Protein AF-A0A965CKG8-F1 (afdb_monomer_lite)

Foldseek 3Di:
DAQCWDDDPPDPPIDGPPDDPPPPDNHHPVVVCVVPPPPPPPPDDDD

Secondary structure (DSSP, 8-state):
----EES-TTSTT-EE------TT-SS-HHHHHHHT--GGGTTS---

pLDDT: mean 84.36, std 16.16, range [38.84, 96.25]

Structure (mmCIF, N/CA/C/O backbone):
data_AF-A0A965CKG8-F1
#
_entry.id   AF-A0A965CKG8-F1
#
loop_
_atom_site.group_PDB
_atom_site.id
_atom_site.type_symbol
_atom_site.label_atom_id
_atom_site.label_alt_id
_atom_site.label_comp_id
_atom_site.label_asym_id
_atom_site.label_entity_id
_atom_site.label_seq_id
_atom_site.pdbx_PDB_ins_code
_atom_site.Cartn_x
_atom_site.Cartn_y
_atom_site.Cartn_z
_atom_site.occupancy
_atom_site.B_iso_or_equiv
_atom_site.auth_seq_id
_atom_site.auth_comp_id
_atom_site.auth_asym_id
_atom_site.auth_atom_id
_atom_site.pdbx_PDB_model_num
ATOM 1 N N . THR A 1 1 ? 1.169 2.567 -8.435 1.00 90.44 1 THR A N 1
ATOM 2 C CA . THR A 1 1 ? 1.045 3.174 -7.096 1.00 90.44 1 THR A CA 1
ATOM 3 C C . THR A 1 1 ? 0.184 2.304 -6.213 1.00 90.44 1 THR A C 1
ATOM 5 O O . THR A 1 1 ? -0.904 1.918 -6.631 1.00 90.44 1 THR A O 1
ATOM 8 N N . CYS A 1 2 ? 0.684 1.971 -5.023 1.00 96.25 2 CYS A N 1
ATOM 9 C CA . CYS A 1 2 ? 0.124 0.960 -4.137 1.00 96.25 2 CYS A CA 1
ATOM 10 C C . CYS A 1 2 ? -1.141 1.474 -3.462 1.00 96.25 2 CYS A C 1
ATOM 12 O O . CYS A 1 2 ? -1.111 2.491 -2.768 1.00 96.25 2 CYS A O 1
ATOM 14 N N . ARG A 1 3 ? -2.233 0.726 -3.634 1.00 94.94 3 ARG A N 1
ATOM 15 C CA . ARG A 1 3 ? -3.579 1.072 -3.155 1.00 94.94 3 ARG A CA 1
ATOM 16 C C . ARG A 1 3 ? -3.949 0.408 -1.831 1.00 94.94 3 ARG A C 1
ATOM 18 O O . ARG A 1 3 ? -5.127 0.231 -1.540 1.00 94.94 3 ARG A O 1
ATOM 25 N N . TRP A 1 4 ? -2.960 -0.008 -1.044 1.00 95.06 4 TRP A N 1
ATOM 26 C CA . TRP A 1 4 ? -3.229 -0.593 0.266 1.00 95.06 4 TRP A CA 1
ATOM 27 C C . TRP A 1 4 ? -3.742 0.485 1.231 1.00 95.06 4 TRP A C 1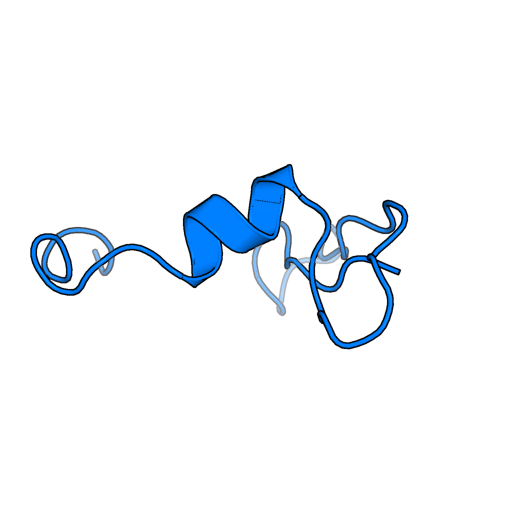
ATOM 29 O O . TRP A 1 4 ? -3.046 1.496 1.372 1.00 95.06 4 TRP A O 1
ATOM 39 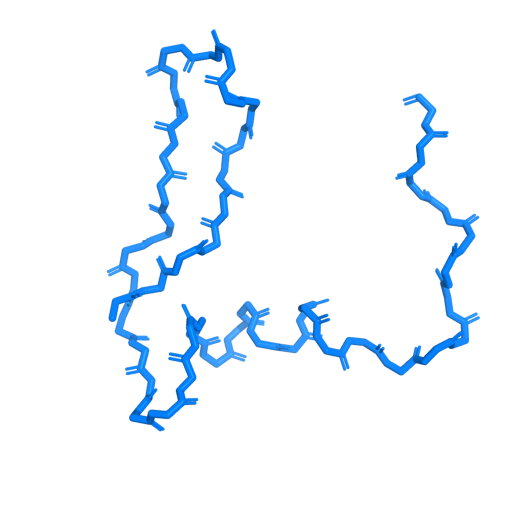N N . PRO A 1 5 ? -4.926 0.311 1.846 1.00 95.25 5 PRO A N 1
ATOM 40 C CA . PRO A 1 5 ? -5.483 1.285 2.775 1.00 95.25 5 PRO A CA 1
ATOM 41 C C . PRO A 1 5 ? -4.778 1.218 4.134 1.00 95.25 5 PRO A C 1
ATOM 43 O O . PRO A 1 5 ? -4.549 0.138 4.678 1.00 95.25 5 PRO A O 1
ATOM 46 N N . PHE A 1 6 ? -4.464 2.381 4.692 1.00 92.69 6 PHE A N 1
ATOM 47 C CA . PHE A 1 6 ? -4.029 2.544 6.071 1.00 92.69 6 PHE A CA 1
ATOM 48 C C . PHE A 1 6 ? -5.097 3.296 6.857 1.00 92.69 6 PHE A C 1
ATOM 50 O O . PHE A 1 6 ? -5.521 4.378 6.450 1.00 92.69 6 PHE A O 1
ATOM 57 N N . GLY A 1 7 ? -5.487 2.719 7.994 1.00 90.69 7 GLY A N 1
ATOM 58 C CA . GLY A 1 7 ? -6.542 3.255 8.847 1.00 90.69 7 GLY A CA 1
ATOM 59 C C . GLY A 1 7 ? -7.948 3.021 8.296 1.00 90.69 7 GLY A C 1
ATOM 60 O O . GLY A 1 7 ? -8.152 2.319 7.302 1.00 90.69 7 GLY A O 1
ATOM 61 N N . ASP A 1 8 ? -8.917 3.623 8.977 1.00 89.75 8 ASP A N 1
ATOM 62 C CA . ASP A 1 8 ? -10.330 3.552 8.619 1.00 89.75 8 ASP A CA 1
ATOM 63 C C . ASP A 1 8 ? -10.690 4.597 7.556 1.00 89.75 8 ASP A C 1
ATOM 65 O O . ASP A 1 8 ? -10.235 5.735 7.670 1.00 89.75 8 ASP A O 1
ATOM 69 N N . PRO A 1 9 ? -11.558 4.280 6.574 1.00 90.62 9 PRO A N 1
ATOM 70 C CA . PRO A 1 9 ? -12.013 5.241 5.562 1.00 90.62 9 PRO A CA 1
ATOM 71 C C . PRO A 1 9 ? -12.678 6.502 6.132 1.00 90.62 9 PRO A C 1
ATOM 73 O O . PRO A 1 9 ? -12.748 7.519 5.449 1.00 90.62 9 PRO A O 1
ATOM 76 N N . SER A 1 10 ? -13.175 6.432 7.369 1.00 92.38 10 SER A N 1
ATOM 77 C CA . SER A 1 10 ? -13.800 7.555 8.079 1.00 92.38 10 SER A CA 1
ATOM 78 C C . SER A 1 10 ? -12.799 8.423 8.854 1.00 92.38 10 SER A C 1
ATOM 80 O O . SER A 1 10 ? -13.189 9.455 9.396 1.00 92.38 10 SER A O 1
ATOM 82 N N . SER A 1 11 ? -11.530 8.011 8.953 1.00 93.62 11 SER A N 1
ATOM 83 C CA . SER A 1 11 ? -10.496 8.755 9.676 1.00 93.62 11 SER A CA 1
ATOM 84 C C . SER A 1 11 ? -9.852 9.822 8.782 1.00 93.62 11 SER A C 1
ATOM 86 O O . SER A 1 11 ? -9.545 9.532 7.623 1.00 93.62 11 SER A O 1
ATOM 88 N N . PRO A 1 12 ? -9.553 11.032 9.297 1.00 91.19 12 PRO A N 1
ATOM 89 C CA . PRO A 1 12 ? -8.790 12.038 8.552 1.00 91.19 12 PRO A CA 1
ATOM 90 C C . PRO A 1 12 ? -7.353 11.592 8.239 1.00 91.19 12 PRO A C 1
ATOM 92 O O . PRO A 1 12 ? -6.700 12.172 7.377 1.00 91.19 12 PR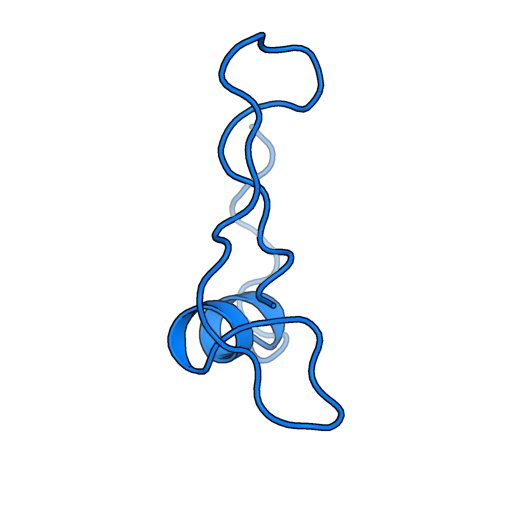O A O 1
ATOM 95 N N . GLU A 1 13 ? -6.858 10.555 8.916 1.00 91.50 13 GLU A N 1
ATOM 96 C CA . GLU A 1 13 ? -5.549 9.952 8.656 1.00 91.50 13 GLU A CA 1
ATOM 97 C C . GLU A 1 13 ? -5.598 8.854 7.584 1.00 91.50 13 GLU A C 1
ATOM 99 O O . GLU A 1 13 ? -4.575 8.223 7.298 1.00 91.50 13 GLU A O 1
ATOM 104 N N . PHE A 1 14 ? -6.771 8.611 6.982 1.00 93.25 14 PHE A N 1
ATOM 105 C CA . PHE A 1 14 ? -6.915 7.627 5.922 1.00 93.25 14 PHE A CA 1
ATOM 106 C C . PHE A 1 14 ? -5.992 7.955 4.756 1.00 93.25 14 PHE A C 1
ATOM 108 O O . PHE A 1 14 ? -6.040 9.028 4.150 1.00 93.25 14 PHE A O 1
ATOM 115 N N . ARG A 1 15 ? -5.153 6.986 4.409 1.00 94.12 15 ARG A N 1
ATOM 116 C CA . ARG A 1 15 ? -4.190 7.137 3.326 1.00 94.12 15 ARG A CA 1
ATOM 117 C C . ARG A 1 15 ? -3.921 5.814 2.651 1.00 94.12 15 ARG A C 1
ATOM 119 O O . ARG A 1 15 ? -4.047 4.746 3.243 1.00 94.12 15 ARG A O 1
ATOM 126 N N . PHE A 1 16 ? -3.470 5.893 1.409 1.00 94.88 16 PHE A N 1
ATOM 127 C CA . PHE A 1 16 ? -2.944 4.737 0.701 1.00 94.88 16 PHE A CA 1
ATOM 128 C C . PHE A 1 16 ? -1.429 4.653 0.853 1.00 94.88 16 PHE A C 1
ATOM 130 O O . PHE A 1 16 ? -0.746 5.658 1.055 1.00 94.88 16 PHE A O 1
ATOM 137 N N . CYS A 1 17 ? -0.895 3.442 0.727 1.00 95.75 17 CYS A N 1
ATOM 138 C CA . CYS A 1 17 ? 0.538 3.193 0.835 1.00 95.75 17 CYS A CA 1
ATOM 139 C C . CYS A 1 17 ? 1.394 4.033 -0.119 1.00 95.75 17 CYS A C 1
ATOM 141 O O . CYS A 1 17 ? 2.474 4.465 0.272 1.00 95.75 17 CYS A O 1
ATOM 143 N N . GLY A 1 18 ? 0.952 4.265 -1.356 1.00 94.00 18 GLY A N 1
ATOM 144 C CA . GLY A 1 18 ? 1.652 5.165 -2.278 1.00 94.00 18 GLY A CA 1
ATOM 145 C C . GLY A 1 18 ? 2.963 4.623 -2.864 1.00 94.00 18 GLY A C 1
ATOM 146 O O . GLY A 1 18 ? 3.471 5.204 -3.816 1.00 94.00 18 GLY A O 1
ATOM 147 N N . ALA A 1 19 ? 3.483 3.492 -2.374 1.00 95.50 19 ALA A N 1
ATOM 148 C CA . ALA A 1 19 ? 4.673 2.843 -2.928 1.00 95.50 19 ALA A CA 1
ATOM 149 C C . ALA A 1 19 ? 4.494 2.451 -4.406 1.00 95.50 19 ALA A C 1
ATOM 151 O O . ALA A 1 19 ? 3.370 2.303 -4.897 1.00 95.50 19 ALA A O 1
ATOM 152 N N . GLU A 1 20 ? 5.593 2.224 -5.123 1.00 94.94 20 GLU A N 1
ATOM 153 C CA . GLU A 1 20 ? 5.519 1.759 -6.505 1.00 94.94 20 GLU A CA 1
ATOM 154 C C . GLU A 1 20 ? 4.816 0.394 -6.584 1.00 94.94 20 GLU A C 1
ATOM 156 O O . GLU A 1 20 ? 5.003 -0.486 -5.737 1.00 94.94 20 GLU A O 1
ATOM 161 N N . SER A 1 21 ? 3.936 0.238 -7.574 1.00 93.94 21 SER A N 1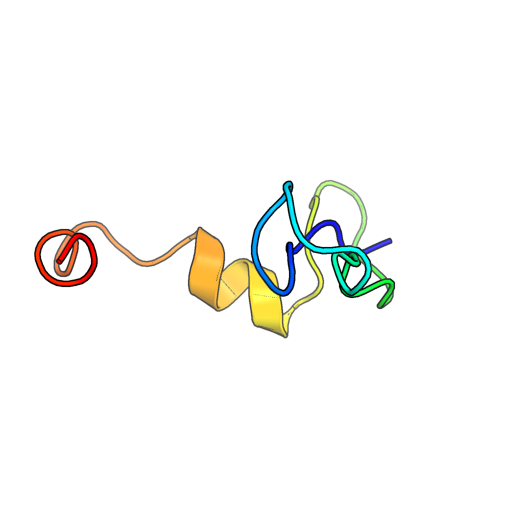
ATOM 162 C CA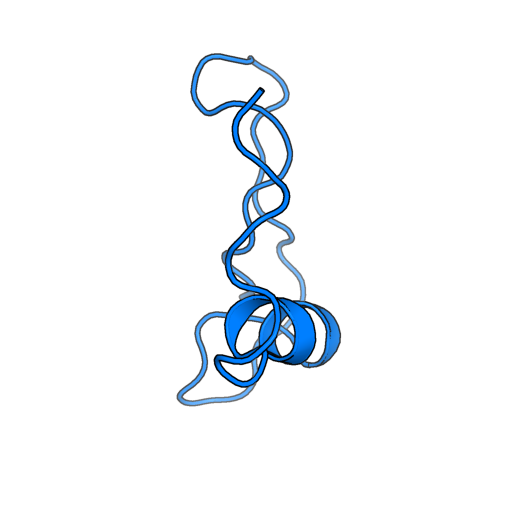 . SER A 1 21 ? 3.255 -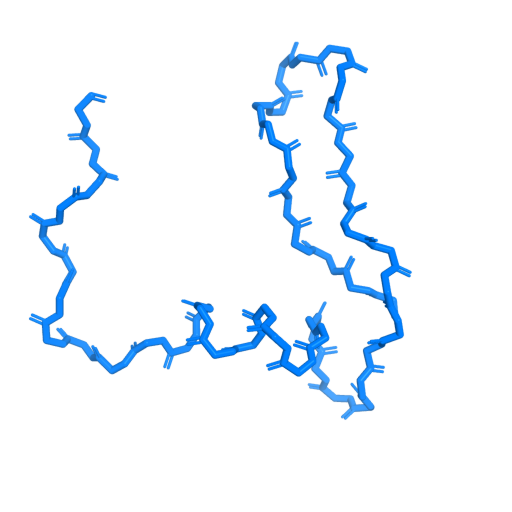1.037 -7.819 1.00 93.94 21 SER A CA 1
ATOM 163 C C . SER A 1 21 ? 3.717 -1.588 -9.149 1.00 93.94 21 SER A C 1
ATOM 165 O O . SER A 1 21 ? 3.654 -0.841 -10.128 1.00 93.94 21 SER A O 1
ATOM 167 N N . PRO A 1 22 ? 4.131 -2.863 -9.197 1.00 91.19 22 PRO A N 1
ATOM 168 C CA . PRO A 1 22 ? 4.450 -3.506 -10.454 1.00 91.19 22 PRO A CA 1
ATOM 169 C C . PRO A 1 22 ? 3.238 -3.500 -11.388 1.00 91.19 22 PRO A C 1
ATOM 171 O O . PRO A 1 22 ? 2.083 -3.562 -10.949 1.00 91.19 22 PRO A O 1
ATOM 174 N N . ILE A 1 23 ? 3.523 -3.432 -12.687 1.00 90.75 23 ILE A N 1
ATOM 175 C CA . ILE A 1 23 ? 2.523 -3.418 -13.758 1.00 90.75 23 ILE A CA 1
ATOM 176 C C . ILE A 1 23 ? 1.589 -4.625 -13.606 1.00 90.75 23 ILE A C 1
ATOM 178 O O . ILE A 1 23 ? 2.031 -5.745 -13.364 1.00 90.75 23 ILE A O 1
ATOM 182 N N . GLY A 1 24 ? 0.283 -4.378 -13.715 1.00 89.38 24 GLY A N 1
ATOM 183 C CA . GLY A 1 24 ? -0.744 -5.412 -13.561 1.00 89.38 24 GLY A CA 1
ATOM 184 C C . GLY A 1 24 ? -1.139 -5.722 -12.114 1.00 89.38 24 GLY A C 1
ATOM 185 O O . GLY A 1 24 ? -2.058 -6.509 -11.909 1.00 89.38 24 GLY A O 1
ATOM 186 N N . THR A 1 25 ? -0.523 -5.086 -11.108 1.00 91.25 25 THR A N 1
ATOM 187 C CA . THR A 1 25 ? -0.895 -5.279 -9.697 1.00 91.25 25 THR A CA 1
ATOM 188 C C . THR A 1 25 ? -1.342 -3.974 -9.024 1.00 91.25 25 THR A C 1
ATOM 190 O O . THR A 1 25 ? -0.781 -2.906 -9.280 1.00 91.25 25 THR A O 1
ATOM 193 N N . PRO A 1 26 ? -2.362 -4.016 -8.146 1.00 94.44 26 PRO A N 1
ATOM 194 C CA . PRO A 1 26 ? -2.824 -2.839 -7.405 1.00 94.44 26 PRO A CA 1
ATOM 195 C C . PRO A 1 26 ? -1.938 -2.475 -6.203 1.00 94.44 26 PRO A C 1
ATOM 197 O O . PRO A 1 26 ? -2.112 -1.397 -5.629 1.00 94.44 26 PRO A O 1
ATOM 200 N N . TYR A 1 27 ? -1.029 -3.363 -5.799 1.00 95.81 27 TYR A N 1
ATOM 201 C CA . TYR A 1 27 ? -0.272 -3.276 -4.554 1.00 95.81 27 TYR A CA 1
ATOM 202 C C . TYR A 1 27 ? 1.231 -3.421 -4.808 1.00 95.81 27 TYR A C 1
ATOM 204 O O . TYR A 1 27 ? 1.652 -4.028 -5.787 1.00 95.81 27 TYR A O 1
ATOM 212 N N . CYS A 1 28 ? 2.063 -2.858 -3.928 1.00 95.25 28 CYS A N 1
ATOM 213 C CA . CYS A 1 28 ? 3.505 -3.112 -3.948 1.00 95.25 28 CYS A CA 1
ATOM 214 C C . CYS A 1 28 ? 3.813 -4.568 -3.559 1.00 95.25 28 CYS A C 1
ATOM 216 O O . CYS A 1 28 ? 2.961 -5.263 -3.007 1.00 95.25 28 CYS A O 1
ATOM 218 N N . ALA A 1 29 ? 5.049 -5.023 -3.785 1.00 92.81 29 ALA A N 1
ATOM 219 C CA . ALA A 1 29 ? 5.459 -6.404 -3.503 1.00 92.81 29 ALA A CA 1
ATOM 220 C C . ALA A 1 29 ? 5.135 -6.867 -2.066 1.00 92.81 29 ALA A C 1
ATOM 222 O O . ALA A 1 29 ? 4.759 -8.020 -1.859 1.00 92.81 29 ALA A O 1
ATOM 223 N N . PHE A 1 30 ? 5.233 -5.963 -1.088 1.00 92.94 30 PHE A N 1
ATOM 224 C CA . PHE A 1 30 ? 4.870 -6.231 0.302 1.00 92.94 30 PHE A CA 1
ATOM 225 C C . PHE A 1 30 ? 3.361 -6.459 0.469 1.00 92.94 30 PHE A C 1
ATOM 227 O O . PHE A 1 30 ? 2.936 -7.523 0.911 1.00 92.94 30 PHE A O 1
ATOM 234 N N . HIS A 1 31 ? 2.543 -5.494 0.048 1.00 94.81 31 HIS A N 1
ATOM 235 C CA . HIS A 1 31 ? 1.092 -5.549 0.231 1.00 94.81 31 HIS A CA 1
ATOM 236 C C . HIS A 1 31 ? 0.402 -6.591 -0.657 1.00 94.81 31 HIS A C 1
ATOM 238 O O . HIS A 1 31 ? -0.616 -7.145 -0.255 1.00 94.81 31 HIS A O 1
ATOM 244 N N . SER A 1 32 ? 0.978 -6.943 -1.808 1.00 93.00 32 SER A N 1
ATOM 245 C CA . SER A 1 32 ? 0.500 -8.066 -2.623 1.00 93.00 32 SER A CA 1
ATOM 246 C C . SER A 1 32 ? 0.534 -9.387 -1.844 1.00 93.00 32 SER A C 1
ATOM 248 O O . SER A 1 32 ? -0.415 -10.159 -1.912 1.00 93.00 32 SER A O 1
ATOM 250 N N . ARG A 1 33 ? 1.572 -9.639 -1.034 1.00 89.50 33 ARG A N 1
ATOM 251 C CA . ARG A 1 33 ? 1.660 -10.864 -0.212 1.00 89.50 33 ARG A CA 1
ATOM 252 C C . ARG A 1 33 ? 0.597 -10.923 0.886 1.00 89.50 33 ARG A C 1
ATOM 254 O O . ARG A 1 33 ? 0.179 -12.010 1.266 1.00 89.50 33 ARG A O 1
ATOM 261 N N . ILE A 1 34 ? 0.164 -9.766 1.384 1.00 90.38 34 ILE A N 1
ATOM 262 C CA . ILE A 1 34 ? -0.873 -9.665 2.418 1.00 90.38 34 ILE A CA 1
ATOM 263 C C . ILE A 1 34 ? -2.266 -9.785 1.786 1.00 90.38 34 ILE A C 1
ATOM 265 O O . ILE A 1 34 ? -3.127 -10.467 2.329 1.00 90.38 34 ILE A O 1
ATOM 269 N N . ALA A 1 35 ? -2.484 -9.168 0.620 1.00 90.06 35 ALA A N 1
ATOM 270 C CA . ALA A 1 35 ? -3.753 -9.238 -0.103 1.00 90.06 35 ALA A CA 1
ATOM 271 C C . ALA A 1 35 ? -4.076 -10.655 -0.599 1.00 90.06 35 ALA A C 1
ATOM 273 O O . ALA A 1 35 ? -5.222 -11.092 -0.533 1.00 90.06 35 ALA A O 1
ATOM 274 N N . TYR A 1 36 ? -3.067 -11.358 -1.119 1.00 87.19 36 TYR A N 1
ATOM 275 C CA . TYR A 1 36 ? -3.228 -12.644 -1.798 1.00 87.19 36 TYR A CA 1
ATOM 276 C C . TYR A 1 36 ? -2.848 -13.838 -0.912 1.00 87.19 36 TYR A C 1
ATOM 278 O O . TYR A 1 36 ? -2.324 -14.837 -1.406 1.00 87.19 36 TYR A O 1
ATOM 286 N N . GLN A 1 37 ? -3.095 -13.746 0.399 1.00 79.00 37 GLN A N 1
ATOM 287 C CA . GLN A 1 37 ? -2.882 -14.867 1.317 1.00 79.00 37 GLN A CA 1
ATOM 288 C C . GLN A 1 37 ? -3.678 -16.104 0.855 1.00 79.00 37 GLN A C 1
ATOM 290 O O . GLN A 1 37 ? -4.862 -15.980 0.523 1.00 79.00 37 GLN A O 1
ATOM 295 N N . PRO A 1 38 ? -3.066 -17.304 0.832 1.00 70.00 38 PRO A N 1
ATOM 296 C CA . PRO A 1 38 ? -3.774 -18.531 0.498 1.00 70.00 38 PRO A CA 1
ATOM 297 C C . PRO A 1 38 ? -4.872 -18.801 1.533 1.00 70.00 38 PRO A C 1
ATOM 299 O O . PRO A 1 38 ? -4.706 -18.540 2.723 1.00 70.00 38 PRO A O 1
ATOM 302 N N . SER A 1 39 ? -5.995 -19.346 1.066 1.00 63.34 39 SER A N 1
ATOM 303 C CA . SER A 1 39 ? -7.315 -19.420 1.715 1.00 63.34 39 SER A CA 1
ATOM 304 C C . SER A 1 39 ? -7.404 -20.095 3.097 1.00 63.34 39 SER A C 1
ATOM 306 O O . SER A 1 39 ? -8.510 -20.268 3.606 1.00 63.34 39 SER A O 1
ATOM 308 N N . SER A 1 40 ? -6.293 -20.492 3.718 1.00 58.62 40 SER A N 1
ATOM 309 C CA . SER A 1 40 ? -6.290 -21.265 4.961 1.00 58.62 40 SER A CA 1
ATOM 310 C C . SER A 1 40 ? -6.498 -20.430 6.234 1.00 58.62 40 SER A C 1
ATOM 312 O O . SER A 1 40 ? -6.890 -21.006 7.244 1.00 58.62 40 SER A O 1
ATOM 314 N N . ASP A 1 41 ? -6.305 -19.104 6.208 1.00 54.66 41 ASP A N 1
ATOM 315 C CA . ASP A 1 41 ? -6.329 -18.256 7.423 1.00 54.66 41 ASP A CA 1
ATOM 316 C C . ASP A 1 41 ? -7.471 -17.216 7.450 1.00 54.66 41 ASP A C 1
ATOM 318 O O . ASP A 1 41 ? -7.425 -16.195 8.128 1.00 54.66 41 ASP A O 1
ATOM 322 N N . ARG A 1 42 ? -8.566 -17.455 6.720 1.00 55.75 42 ARG A N 1
ATOM 323 C CA . ARG A 1 42 ? -9.675 -16.485 6.575 1.00 55.75 42 ARG A CA 1
ATOM 324 C C . ARG A 1 42 ? -10.525 -16.260 7.849 1.00 55.75 42 ARG A C 1
ATOM 326 O O . ARG A 1 42 ? -11.649 -15.778 7.735 1.00 55.75 42 ARG A O 1
ATOM 333 N N . ARG A 1 43 ? -10.056 -16.623 9.053 1.00 55.56 43 ARG A N 1
ATOM 334 C CA . ARG A 1 43 ? -10.856 -16.620 10.301 1.00 55.56 43 ARG A CA 1
ATOM 335 C C . ARG A 1 43 ? -10.302 -15.774 11.457 1.00 55.56 43 ARG A C 1
ATOM 337 O O . ARG A 1 43 ? -10.513 -16.166 12.604 1.00 55.56 43 ARG A O 1
ATOM 344 N N . LYS A 1 44 ? -9.603 -14.651 11.239 1.00 52.88 44 LYS A N 1
ATOM 345 C CA . LYS A 1 44 ? -9.095 -13.908 12.415 1.00 52.88 44 LYS A CA 1
ATOM 346 C C . LYS A 1 44 ? -9.074 -12.389 12.438 1.00 52.88 44 LYS A C 1
ATOM 348 O O . LYS A 1 44 ? -8.495 -11.853 13.371 1.00 52.88 44 LYS A O 1
ATOM 353 N N . ASN A 1 45 ? -9.765 -11.674 11.549 1.00 51.47 45 ASN A N 1
ATOM 354 C CA . ASN A 1 45 ? -9.926 -10.236 11.794 1.00 51.47 45 ASN A CA 1
ATOM 355 C C . ASN A 1 45 ? -11.264 -9.653 11.323 1.00 51.47 45 ASN A C 1
ATOM 357 O O . ASN A 1 45 ? -11.362 -9.022 10.274 1.00 51.47 45 ASN A O 1
ATOM 361 N N . LYS A 1 46 ? -12.300 -9.907 12.123 1.00 45.28 46 LYS A N 1
ATOM 362 C CA . LYS A 1 46 ? -13.424 -8.997 12.361 1.00 45.28 46 LYS A CA 1
ATOM 363 C C . LYS A 1 46 ? -13.833 -9.198 13.820 1.00 45.28 46 LYS A C 1
ATOM 365 O O . LYS A 1 46 ? -14.565 -10.141 14.111 1.00 45.28 46 LYS A O 1
ATOM 370 N N . ALA A 1 47 ? -13.288 -8.383 14.712 1.00 38.84 47 ALA A N 1
ATOM 371 C CA . ALA A 1 47 ? -13.776 -8.194 16.072 1.00 38.84 47 ALA A CA 1
ATOM 372 C C . ALA A 1 47 ? -13.850 -6.689 16.318 1.00 38.84 47 ALA A C 1
ATOM 374 O O . ALA A 1 47 ? -12.909 -6.002 15.859 1.00 38.84 47 ALA A O 1
#

Radius of gyration: 12.37 Å; chains: 1; bounding box: 19×33×30 Å

Sequence (47 aa):
TCRWPFGDPSSPEFRFCGAESPIGTPYCAFHSRIAYQPSSDRRKNKA